Protein AF-A0A432FHL4-F1 (afdb_monomer)

Mean predicted aligned error: 8.19 Å

Nearest PDB structures (foldseek):
  2w2u-assembly1_A  TM=5.628E-01  e=1.021E+00  Sulfolobus acidocaldarius
  7c1i-assembly2_E  TM=6.265E-01  e=2.324E+00  Pseudomonas aeruginosa
  2yhc-assembly1_A  TM=8.343E-01  e=8.231E+00  Escherichia coli BL21(DE3)
  2xev-assembly1_A  TM=6.695E-01  e=6.392E+00  Xanthomonas campestris

Solvent-accessible surface area (backbone atoms only — not comparable to full-atom values): 3695 Å² total; per-residue (Å²): 114,75,71,58,56,53,52,53,53,53,53,54,53,50,52,52,54,52,48,49,64,72,42,44,66,37,52,50,27,46,77,68,67,38,31,66,59,19,21,54,44,22,48,51,52,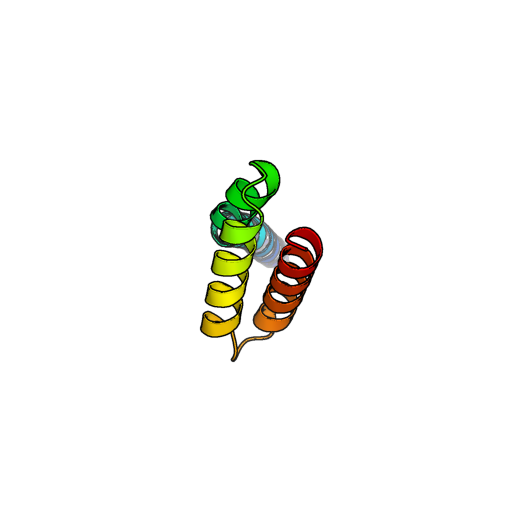17,63,76,29,60,95,41,81,63,15,57,57,26,48,51,52,19,51,52,22,46,63,71,59,107

Structure (mmCIF, N/CA/C/O backbone):
data_AF-A0A432FHL4-F1
#
_entry.id   AF-A0A432FHL4-F1
#
loop_
_atom_site.group_PDB
_atom_site.id
_atom_site.type_symbol
_atom_site.label_atom_id
_atom_site.label_alt_id
_atom_site.label_comp_id
_atom_site.label_asym_id
_atom_site.label_entity_id
_atom_site.label_seq_id
_atom_site.pdbx_PDB_ins_code
_atom_site.Cartn_x
_atom_site.Cartn_y
_atom_site.Cartn_z
_atom_site.occupancy
_atom_site.B_iso_or_equiv
_atom_site.auth_seq_id
_atom_site.auth_comp_id
_atom_site.auth_asym_id
_atom_site.auth_atom_id
_atom_site.pdbx_PDB_model_num
ATOM 1 N N . MET A 1 1 ? -25.483 26.581 15.980 1.00 52.38 1 MET A N 1
ATOM 2 C CA . MET A 1 1 ? -25.448 26.315 14.521 1.00 52.38 1 MET A CA 1
ATOM 3 C C . MET A 1 1 ? -24.057 26.544 13.910 1.00 52.38 1 MET A C 1
ATOM 5 O O . MET A 1 1 ? -23.498 25.583 13.410 1.00 52.38 1 MET A O 1
ATOM 9 N N . ARG A 1 2 ? -23.423 27.727 14.039 1.00 58.00 2 ARG A N 1
ATOM 10 C CA . ARG A 1 2 ? -22.042 27.990 13.539 1.00 58.00 2 ARG A CA 1
ATOM 11 C C . ARG A 1 2 ? -20.953 27.039 14.070 1.00 58.00 2 ARG A C 1
ATOM 13 O O . ARG A 1 2 ? -20.096 26.613 13.311 1.00 58.00 2 ARG A O 1
ATOM 20 N N . SER A 1 3 ? -21.008 26.665 15.350 1.00 58.91 3 SER A N 1
ATOM 21 C CA . SER A 1 3 ? -19.976 25.826 15.989 1.00 58.91 3 SER A CA 1
ATOM 22 C C . SER A 1 3 ? -19.957 24.366 15.487 1.00 58.91 3 SER A C 1
ATOM 24 O O . SER A 1 3 ? -18.895 23.760 15.387 1.00 58.91 3 SER A O 1
ATOM 26 N N . VAL A 1 4 ? -21.109 23.827 15.064 1.00 62.22 4 VAL A N 1
ATOM 27 C CA . VAL A 1 4 ? -21.222 22.457 14.523 1.00 62.22 4 VAL A CA 1
ATOM 28 C C . VAL A 1 4 ? -20.625 22.363 13.114 1.00 62.22 4 VAL A C 1
ATOM 30 O O . VAL A 1 4 ? -19.915 21.405 12.821 1.00 62.22 4 VAL A O 1
ATOM 33 N N . CYS A 1 5 ? -20.818 23.383 12.266 1.00 65.38 5 CYS A N 1
ATOM 34 C CA . CYS A 1 5 ? -20.174 23.439 10.945 1.00 65.38 5 CYS A CA 1
ATOM 35 C C . CYS A 1 5 ? -18.643 23.418 11.037 1.00 65.38 5 CYS A C 1
ATOM 37 O O . CYS A 1 5 ? -17.994 22.768 10.223 1.00 65.38 5 CYS A O 1
ATOM 39 N N . HIS A 1 6 ? -18.058 24.092 12.032 1.00 64.44 6 HIS A N 1
ATOM 40 C CA . HIS A 1 6 ? -16.605 24.096 12.216 1.00 64.44 6 HIS A CA 1
ATOM 41 C C . HIS A 1 6 ? -16.068 22.727 12.650 1.00 64.44 6 HIS A C 1
ATOM 43 O O . HIS A 1 6 ? -15.030 22.300 12.152 1.00 64.44 6 HIS A O 1
ATOM 49 N N . LEU A 1 7 ? -16.795 22.010 13.510 1.00 66.38 7 LEU A N 1
ATOM 50 C CA . LEU A 1 7 ? -16.437 20.649 13.919 1.00 66.38 7 LEU A CA 1
ATOM 51 C C . LEU A 1 7 ? -16.451 19.670 12.739 1.00 66.38 7 LEU A C 1
ATOM 53 O O . LEU A 1 7 ? -15.497 18.917 12.556 1.00 66.38 7 LEU A O 1
ATOM 57 N N . VAL A 1 8 ? -17.486 19.728 11.898 1.00 70.94 8 VAL A N 1
ATOM 58 C CA . VAL A 1 8 ? -17.590 18.884 10.696 1.00 70.94 8 VAL A CA 1
ATOM 59 C C . VAL A 1 8 ? -16.453 19.179 9.713 1.00 70.94 8 VAL A C 1
ATOM 61 O O . VAL A 1 8 ? -15.846 18.252 9.184 1.00 70.94 8 VAL A O 1
ATOM 64 N N . PHE A 1 9 ? -16.105 20.453 9.513 1.00 70.38 9 PHE A N 1
ATOM 65 C CA . PHE A 1 9 ? -15.012 20.847 8.621 1.00 70.38 9 PHE A CA 1
ATOM 66 C C . PHE A 1 9 ? -13.648 20.318 9.095 1.00 70.38 9 PHE A C 1
ATOM 68 O O . PHE A 1 9 ? -12.873 19.794 8.298 1.00 70.38 9 PHE A O 1
ATOM 75 N N . VAL A 1 10 ? -13.374 20.375 10.402 1.00 69.12 10 VAL A N 1
ATOM 76 C CA . VAL A 1 10 ? -12.134 19.837 10.990 1.00 69.12 10 VAL A CA 1
ATOM 77 C C . VAL A 1 10 ? -12.079 18.305 10.899 1.00 69.12 10 VAL A C 1
ATOM 79 O O . VAL A 1 10 ? -11.020 17.749 10.600 1.00 69.12 10 VAL A O 1
ATOM 82 N N . LEU A 1 11 ? -13.209 17.615 11.086 1.00 66.19 11 LEU A N 1
ATOM 83 C CA . LEU A 1 11 ? -13.318 16.156 10.925 1.00 66.19 11 LEU A CA 1
ATOM 84 C C . LEU A 1 11 ? -13.073 15.706 9.473 1.00 66.19 11 LEU A C 1
ATOM 86 O O . LEU A 1 11 ? -12.373 14.723 9.237 1.00 66.19 11 LEU A O 1
ATOM 90 N N . LEU A 1 12 ? -13.584 16.452 8.491 1.00 64.38 12 LE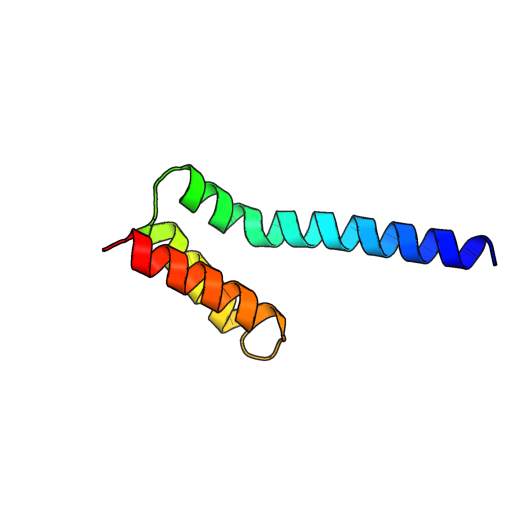U A N 1
ATOM 91 C CA . LEU A 1 12 ? -13.357 16.177 7.066 1.00 64.38 12 LEU A CA 1
ATOM 92 C C . LEU A 1 12 ? -11.881 16.359 6.671 1.00 64.38 12 LEU A C 1
ATOM 94 O O . LEU A 1 12 ? -11.316 15.524 5.964 1.00 64.38 12 LEU A O 1
ATOM 98 N N . LEU A 1 13 ? -11.235 17.422 7.160 1.00 63.75 13 LEU A N 1
ATOM 99 C CA . LEU A 1 13 ? -9.822 17.708 6.883 1.00 63.75 13 LEU A CA 1
ATOM 100 C C . LEU A 1 13 ? -8.880 16.672 7.515 1.00 63.75 13 LEU A C 1
ATOM 102 O O . LEU A 1 13 ? -7.910 16.246 6.886 1.00 63.75 13 LEU A O 1
ATOM 106 N N . THR A 1 14 ? -9.172 16.237 8.743 1.00 61.69 14 THR A N 1
ATOM 107 C CA . THR A 1 14 ? -8.371 15.214 9.438 1.00 61.69 14 THR A CA 1
ATOM 108 C C . THR A 1 14 ? -8.548 13.823 8.832 1.00 61.69 14 THR A C 1
ATOM 110 O O . THR A 1 14 ? -7.570 13.079 8.749 1.00 61.69 14 THR A O 1
ATOM 113 N N . GLY A 1 15 ? -9.739 13.496 8.320 1.00 60.50 15 GLY A N 1
ATOM 114 C CA . GLY A 1 15 ? -9.960 12.284 7.527 1.00 60.50 15 GLY A CA 1
ATOM 115 C C . GLY A 1 15 ? -9.091 12.239 6.265 1.00 60.50 15 GLY A C 1
ATOM 116 O O . GLY A 1 15 ? -8.480 11.212 5.977 1.00 60.50 15 GLY A O 1
ATOM 117 N N . CYS A 1 16 ? -8.949 13.368 5.563 1.00 62.69 16 CYS A N 1
ATOM 118 C CA . CYS A 1 16 ? -8.128 13.463 4.353 1.00 62.69 16 CYS A CA 1
ATOM 119 C C . CYS A 1 16 ? -6.626 13.262 4.648 1.00 62.69 16 CYS A C 1
ATOM 121 O O . CYS A 1 16 ? -5.958 12.472 3.981 1.00 62.69 16 CYS A O 1
ATOM 123 N N . ALA A 1 17 ? -6.104 13.900 5.703 1.00 59.91 17 ALA A N 1
ATOM 124 C CA . ALA A 1 17 ? -4.702 13.756 6.113 1.00 59.91 17 ALA A CA 1
ATOM 125 C C . ALA A 1 17 ? -4.381 12.356 6.674 1.00 59.91 17 ALA A C 1
ATOM 127 O O . ALA A 1 17 ? -3.328 11.779 6.386 1.00 59.91 17 ALA A O 1
ATOM 128 N N . SER A 1 18 ? -5.296 11.779 7.458 1.00 66.81 18 SER A N 1
ATOM 129 C CA . SER A 1 18 ? -5.137 10.420 7.983 1.00 66.81 18 SER A CA 1
ATOM 130 C C . SER A 1 18 ? -5.161 9.379 6.860 1.00 66.81 18 SER A C 1
ATOM 132 O O . SER A 1 18 ? -4.354 8.450 6.870 1.00 66.81 18 SER A O 1
ATOM 134 N N . TYR A 1 19 ? -6.011 9.569 5.848 1.00 65.25 19 TYR A N 1
ATOM 135 C CA . TYR A 1 19 ? -6.079 8.682 4.689 1.00 65.25 19 TYR A CA 1
ATOM 136 C C . TYR A 1 19 ? -4.820 8.766 3.813 1.00 65.25 19 TYR A C 1
ATOM 138 O O . TYR A 1 19 ? -4.244 7.737 3.453 1.00 65.25 19 TYR A O 1
ATOM 146 N N . GLU A 1 20 ? -4.337 9.978 3.524 1.00 66.69 20 GLU A N 1
ATOM 147 C CA . GLU A 1 20 ? -3.075 10.190 2.800 1.00 66.69 20 GLU A CA 1
ATOM 148 C C . GLU A 1 20 ? -1.882 9.555 3.524 1.00 66.69 20 GLU A C 1
ATOM 150 O O . GLU A 1 20 ? -1.059 8.885 2.899 1.00 66.69 20 GLU A O 1
ATOM 155 N N . SER A 1 21 ? -1.796 9.708 4.849 1.00 65.31 21 SER A N 1
ATOM 156 C CA . SER A 1 21 ? -0.698 9.112 5.619 1.00 65.31 21 SER A CA 1
ATOM 157 C C . SER A 1 21 ? -0.748 7.579 5.632 1.00 65.31 21 SER A C 1
ATOM 159 O O . SER A 1 21 ? 0.294 6.936 5.491 1.00 65.31 21 SER A O 1
ATOM 161 N N . GLN A 1 22 ? -1.944 6.983 5.725 1.00 71.44 22 GLN A N 1
ATOM 162 C CA . GLN A 1 22 ? -2.127 5.527 5.697 1.00 71.44 22 GLN A CA 1
ATOM 163 C C . GLN A 1 22 ? -1.834 4.919 4.320 1.00 71.44 22 GLN A C 1
ATOM 165 O O . GLN A 1 22 ? -1.314 3.808 4.239 1.00 71.44 22 GLN A O 1
ATOM 170 N N . THR A 1 23 ? -2.127 5.642 3.238 1.00 78.94 23 THR A N 1
ATOM 171 C CA . THR A 1 23 ? -1.936 5.157 1.860 1.00 78.94 23 THR A CA 1
ATOM 172 C C . THR A 1 23 ? -0.603 5.576 1.238 1.00 78.94 23 THR A C 1
ATOM 174 O O . THR A 1 23 ? -0.207 5.030 0.209 1.00 78.94 23 THR A O 1
ATOM 177 N N . GLY A 1 24 ? 0.147 6.490 1.859 1.00 82.44 24 GLY A N 1
ATOM 178 C CA . GLY A 1 24 ? 1.378 7.044 1.291 1.00 82.44 24 GLY A CA 1
ATOM 179 C C . GLY A 1 24 ? 2.477 6.012 1.014 1.00 82.44 24 GLY A C 1
ATOM 180 O O . GLY A 1 24 ? 3.208 6.132 0.032 1.00 82.44 24 GLY A O 1
ATOM 181 N N . SER A 1 25 ? 2.596 4.964 1.833 1.00 83.94 25 SER A N 1
ATOM 182 C CA . SER A 1 25 ? 3.554 3.871 1.604 1.00 83.94 25 SER A CA 1
ATOM 183 C C . SER A 1 25 ? 3.206 3.054 0.357 1.00 83.94 25 SER A C 1
ATOM 185 O O . SER A 1 25 ? 4.076 2.843 -0.489 1.00 83.94 25 SER A O 1
ATOM 187 N N . PHE A 1 26 ? 1.937 2.668 0.212 1.00 87.50 26 PHE A N 1
ATOM 188 C CA . PHE A 1 26 ? 1.412 1.993 -0.973 1.00 87.50 26 PHE A CA 1
ATOM 189 C C . PHE A 1 26 ? 1.581 2.865 -2.219 1.00 87.50 26 PHE A C 1
ATOM 191 O O . PHE A 1 26 ? 2.167 2.428 -3.205 1.00 87.50 26 PHE A O 1
ATOM 198 N N . ARG A 1 27 ? 1.156 4.131 -2.146 1.00 86.25 27 ARG A N 1
ATOM 199 C CA . ARG A 1 27 ? 1.159 5.061 -3.281 1.00 86.25 27 ARG A CA 1
ATOM 200 C C . ARG A 1 27 ? 2.569 5.361 -3.784 1.00 86.25 27 ARG A C 1
ATOM 202 O O . ARG A 1 27 ? 2.773 5.464 -4.988 1.00 86.25 27 ARG A O 1
ATOM 209 N N . ARG A 1 28 ? 3.561 5.438 -2.890 1.00 89.00 28 ARG A N 1
ATOM 210 C CA . ARG A 1 28 ? 4.978 5.544 -3.279 1.00 89.00 28 ARG A CA 1
ATOM 211 C C . ARG A 1 28 ? 5.482 4.292 -3.993 1.00 89.00 28 ARG A C 1
ATOM 213 O O . ARG A 1 28 ? 6.153 4.430 -5.006 1.00 89.00 28 ARG A O 1
ATOM 220 N N . ALA A 1 29 ? 5.159 3.097 -3.492 1.00 89.19 29 ALA A N 1
ATOM 221 C CA . ALA A 1 29 ? 5.561 1.847 -4.140 1.00 89.19 29 ALA A CA 1
ATOM 222 C C . ALA A 1 29 ? 4.896 1.687 -5.516 1.00 89.19 29 ALA A C 1
ATOM 224 O O . ALA A 1 29 ? 5.564 1.333 -6.482 1.00 89.19 29 ALA A O 1
ATOM 225 N N . TRP A 1 30 ? 3.609 2.026 -5.610 1.00 88.50 30 TRP A N 1
ATOM 226 C CA . TRP A 1 30 ? 2.843 2.013 -6.852 1.00 88.50 30 TRP A CA 1
ATOM 227 C C . TRP A 1 30 ? 3.403 2.997 -7.884 1.00 88.50 30 TRP A C 1
ATOM 229 O O . TRP A 1 30 ? 3.789 2.599 -8.979 1.00 88.50 30 TRP A O 1
ATOM 239 N N . ASN A 1 31 ? 3.517 4.278 -7.517 1.00 89.19 31 ASN A N 1
ATOM 240 C CA . ASN A 1 31 ? 4.014 5.325 -8.415 1.00 89.19 31 ASN A CA 1
ATOM 241 C C . ASN A 1 31 ? 5.496 5.142 -8.772 1.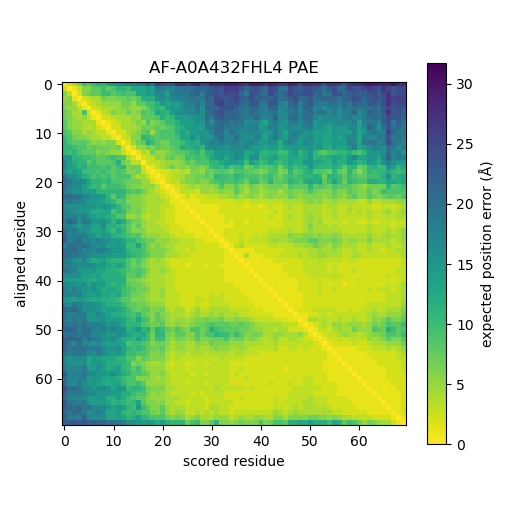00 89.19 31 ASN A C 1
ATOM 243 O O . ASN A 1 31 ? 5.928 5.590 -9.828 1.00 89.19 31 ASN A O 1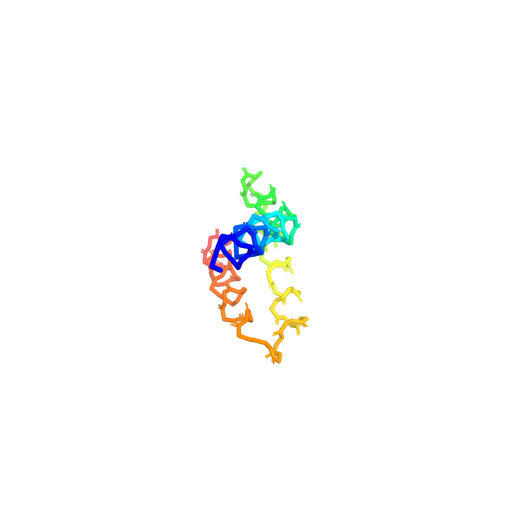
ATOM 247 N N . GLY A 1 32 ? 6.273 4.494 -7.901 1.00 89.25 32 GLY A N 1
ATOM 248 C CA . GLY A 1 32 ? 7.667 4.140 -8.158 1.00 89.25 32 GLY A CA 1
ATOM 249 C C . GLY A 1 32 ? 7.849 2.920 -9.067 1.00 89.25 32 GLY A C 1
ATOM 250 O O . GLY A 1 32 ? 8.987 2.569 -9.358 1.00 89.25 32 GLY A O 1
ATOM 251 N N . GLY A 1 33 ? 6.766 2.257 -9.493 1.00 87.19 33 GLY A N 1
ATOM 252 C CA . GLY A 1 33 ? 6.818 1.061 -10.341 1.00 87.19 33 GLY A CA 1
ATOM 253 C C . GLY A 1 33 ? 7.141 -0.240 -9.595 1.00 87.19 33 GLY A C 1
ATOM 254 O O . GLY A 1 33 ? 7.224 -1.301 -10.209 1.00 87.19 33 GLY A O 1
ATOM 255 N N . SER A 1 34 ? 7.272 -0.201 -8.267 1.00 90.62 34 SER A N 1
ATOM 256 C CA . SER A 1 34 ? 7.498 -1.378 -7.421 1.00 90.62 34 SER A CA 1
ATOM 257 C C . SER A 1 34 ? 6.184 -2.117 -7.146 1.00 90.62 34 SER A C 1
ATOM 259 O O . SER A 1 34 ? 5.732 -2.211 -6.003 1.00 90.62 34 SER A O 1
ATOM 261 N N . ILE A 1 35 ? 5.560 -2.660 -8.195 1.00 90.75 35 ILE A N 1
ATOM 262 C CA . ILE A 1 35 ? 4.216 -3.258 -8.132 1.00 90.75 35 ILE A CA 1
ATOM 263 C C . ILE A 1 35 ? 4.140 -4.428 -7.140 1.00 90.75 35 ILE A C 1
ATOM 265 O O . ILE A 1 35 ? 3.213 -4.501 -6.335 1.00 90.75 35 ILE A O 1
ATOM 269 N N . GLY A 1 36 ? 5.158 -5.295 -7.106 1.00 87.56 36 GLY A N 1
ATOM 270 C CA . GLY A 1 36 ? 5.225 -6.385 -6.126 1.00 87.56 36 GLY A CA 1
ATOM 271 C C . GLY A 1 36 ? 5.263 -5.880 -4.678 1.00 87.56 36 GLY A C 1
ATOM 272 O O . GLY A 1 36 ? 4.590 -6.423 -3.804 1.00 87.56 36 GLY A O 1
ATOM 273 N N . GLN A 1 37 ? 5.985 -4.787 -4.416 1.00 89.25 37 GLN A N 1
ATOM 274 C CA . GLN A 1 37 ? 6.020 -4.160 -3.094 1.00 89.25 37 GLN A CA 1
ATOM 275 C C . GLN A 1 37 ? 4.675 -3.505 -2.749 1.00 89.25 37 GLN A C 1
ATOM 277 O O . GLN A 1 37 ? 4.216 -3.619 -1.612 1.00 89.25 37 GLN A O 1
ATOM 282 N N . ALA A 1 38 ? 4.017 -2.873 -3.724 1.00 90.19 38 ALA A N 1
ATOM 283 C CA . ALA A 1 38 ? 2.678 -2.315 -3.556 1.00 90.19 38 ALA A CA 1
ATOM 284 C C . ALA A 1 38 ? 1.656 -3.411 -3.199 1.00 90.19 38 ALA A C 1
ATOM 286 O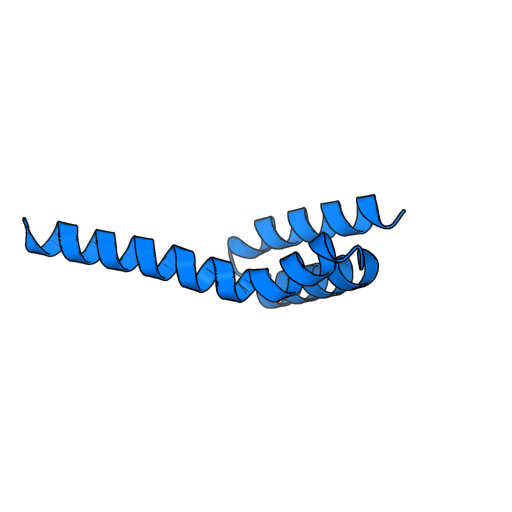 O . ALA A 1 38 ? 0.899 -3.247 -2.242 1.00 90.19 38 ALA A O 1
ATOM 287 N N . ALA A 1 39 ? 1.705 -4.568 -3.869 1.00 88.94 39 ALA A N 1
ATOM 288 C CA . ALA A 1 39 ? 0.849 -5.716 -3.566 1.00 88.94 39 ALA A CA 1
ATOM 289 C C . ALA A 1 39 ? 1.070 -6.250 -2.141 1.00 88.94 39 ALA A C 1
ATOM 291 O O . ALA A 1 39 ? 0.107 -6.529 -1.426 1.00 88.94 39 ALA A O 1
ATOM 292 N N . GLN A 1 40 ? 2.325 -6.342 -1.688 1.00 90.25 40 GLN A N 1
ATOM 293 C CA . GLN A 1 40 ? 2.657 -6.771 -0.322 1.00 90.25 40 GLN A CA 1
ATOM 294 C C . GLN A 1 40 ? 2.143 -5.786 0.739 1.00 90.25 40 GLN A C 1
ATOM 296 O O . GLN A 1 40 ? 1.619 -6.204 1.775 1.00 90.25 40 GLN A O 1
ATOM 301 N N . ILE A 1 41 ? 2.261 -4.478 0.487 1.00 89.88 41 ILE A N 1
ATOM 302 C CA . ILE A 1 41 ? 1.743 -3.438 1.385 1.00 89.88 41 ILE A CA 1
ATOM 303 C C . ILE A 1 41 ? 0.216 -3.515 1.451 1.00 89.88 41 ILE A C 1
ATOM 305 O O . ILE A 1 41 ? -0.328 -3.610 2.549 1.00 89.88 41 ILE A O 1
ATOM 309 N N . ALA A 1 42 ? -0.468 -3.554 0.306 1.00 89.12 42 ALA A N 1
ATOM 310 C CA . ALA A 1 42 ? -1.925 -3.644 0.262 1.00 89.12 42 ALA A CA 1
ATOM 311 C C . ALA A 1 42 ? -2.445 -4.922 0.941 1.00 89.12 42 ALA A C 1
ATOM 313 O O . ALA A 1 42 ? -3.378 -4.854 1.735 1.00 89.12 42 ALA A O 1
ATOM 314 N N . SER A 1 43 ? -1.779 -6.064 0.734 1.00 88.31 43 SER A N 1
ATOM 315 C CA . SER A 1 43 ? -2.114 -7.332 1.404 1.00 88.31 43 SER A CA 1
ATOM 316 C C . SER A 1 43 ? -2.023 -7.235 2.925 1.00 88.31 43 SER A C 1
ATOM 318 O O . SER A 1 43 ? -2.900 -7.702 3.652 1.00 88.31 43 SER A O 1
ATOM 320 N N . ARG A 1 44 ? -0.956 -6.603 3.423 1.00 89.38 44 ARG A N 1
ATOM 321 C CA . ARG A 1 44 ? -0.745 -6.401 4.858 1.00 89.38 44 ARG A CA 1
ATOM 322 C C . ARG A 1 44 ? -1.802 -5.474 5.451 1.00 89.38 44 ARG A C 1
ATOM 324 O O . ARG A 1 44 ? -2.301 -5.737 6.541 1.00 89.38 44 ARG A O 1
ATOM 331 N N . GLU A 1 45 ? -2.115 -4.386 4.759 1.00 89.19 45 GLU A N 1
ATOM 332 C CA . GLU A 1 45 ? -3.087 -3.394 5.213 1.00 89.19 45 GLU A CA 1
ATOM 333 C C . GLU A 1 45 ? -4.532 -3.918 5.142 1.00 89.19 45 GLU A C 1
ATOM 335 O O . GLU A 1 45 ? -5.318 -3.612 6.040 1.00 89.19 45 GLU A O 1
ATOM 340 N N . ALA A 1 46 ? -4.849 -4.778 4.168 1.00 86.88 46 ALA A N 1
ATOM 341 C CA . ALA A 1 46 ? -6.111 -5.513 4.106 1.00 86.88 46 ALA A CA 1
ATOM 342 C C . ALA A 1 46 ? -6.267 -6.462 5.304 1.00 86.88 46 ALA A C 1
ATOM 344 O O . ALA A 1 46 ? -7.290 -6.427 5.981 1.00 86.88 46 ALA A O 1
ATOM 345 N N . GLY A 1 47 ? -5.226 -7.236 5.635 1.00 85.62 47 GLY A N 1
ATOM 346 C CA . GLY A 1 47 ? -5.243 -8.126 6.801 1.00 85.62 47 GLY A CA 1
ATOM 347 C C . GLY A 1 47 ? -5.385 -7.376 8.130 1.00 85.62 47 GLY A C 1
ATOM 348 O O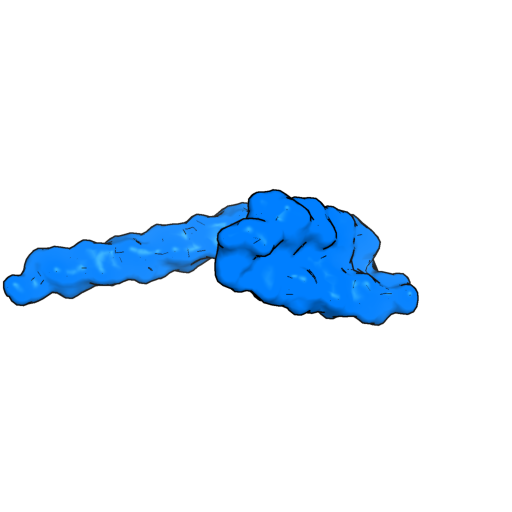 . GLY A 1 47 ? -6.187 -7.758 8.974 1.00 85.62 47 GLY A O 1
ATOM 349 N N . LYS A 1 48 ? -4.663 -6.260 8.307 1.00 86.06 48 LYS A N 1
ATOM 350 C CA . LYS A 1 48 ? -4.759 -5.427 9.522 1.00 86.06 48 LYS A CA 1
ATOM 351 C C . LYS A 1 48 ? -6.132 -4.790 9.720 1.00 86.06 48 LYS A C 1
ATOM 353 O O . LYS A 1 48 ? -6.518 -4.542 10.857 1.00 86.06 48 LYS A O 1
ATOM 358 N N . ARG A 1 49 ? -6.830 -4.458 8.631 1.00 84.25 49 ARG A N 1
ATOM 359 C CA . ARG A 1 49 ? -8.147 -3.807 8.673 1.00 84.25 49 ARG A CA 1
ATOM 360 C C . ARG A 1 49 ? -9.294 -4.770 8.397 1.00 84.25 49 ARG A C 1
ATOM 362 O O . ARG A 1 49 ? -10.395 -4.279 8.192 1.00 84.25 49 ARG A O 1
ATOM 369 N N . SER A 1 50 ? -9.063 -6.088 8.415 1.00 78.50 50 SER A N 1
ATOM 370 C CA . SER A 1 50 ? -10.041 -7.119 8.021 1.00 78.50 50 SER A CA 1
ATOM 371 C C . SER A 1 50 ? -11.400 -6.985 8.720 1.00 78.50 50 SER A C 1
ATOM 373 O O . SER A 1 50 ? -12.423 -7.310 8.125 1.00 78.50 50 SER A O 1
ATOM 375 N N . ASP A 1 51 ? -11.420 -6.452 9.943 1.00 81.31 51 ASP A N 1
ATOM 376 C CA . ASP A 1 51 ? -12.635 -6.264 10.746 1.00 81.31 51 ASP A CA 1
ATOM 377 C C . ASP A 1 51 ? -13.306 -4.888 10.538 1.00 81.31 51 ASP A C 1
ATOM 379 O O . ASP A 1 51 ? -14.275 -4.542 11.213 1.00 81.31 51 ASP A O 1
ATOM 383 N N . SER A 1 52 ? -12.793 -4.075 9.609 1.00 81.38 52 SER A N 1
ATOM 384 C CA . SER A 1 52 ? -13.281 -2.735 9.275 1.00 81.38 52 SER A CA 1
ATOM 385 C C . SER A 1 52 ? -13.755 -2.661 7.826 1.00 81.38 52 SER A C 1
ATOM 387 O O . SER A 1 52 ? -13.261 -3.348 6.933 1.00 81.38 52 SER A O 1
ATOM 389 N N . ARG A 1 53 ? -14.677 -1.730 7.559 1.00 80.38 53 ARG A N 1
ATOM 390 C CA . ARG A 1 53 ? -15.158 -1.417 6.206 1.00 80.38 53 ARG A CA 1
ATOM 391 C C . ARG A 1 53 ? -14.022 -0.998 5.262 1.00 80.38 53 ARG A C 1
ATOM 393 O O . ARG A 1 53 ? -14.119 -1.214 4.055 1.00 80.38 53 ARG A O 1
ATOM 400 N N . ASP A 1 54 ? -12.935 -0.468 5.816 1.00 79.31 54 ASP A N 1
ATOM 401 C CA . ASP A 1 54 ? -11.739 -0.074 5.068 1.00 79.31 54 ASP A CA 1
ATOM 402 C C . ASP A 1 54 ? -11.001 -1.268 4.441 1.00 79.31 54 ASP A C 1
ATOM 404 O O . ASP A 1 54 ? -10.269 -1.076 3.469 1.00 79.31 54 ASP A O 1
ATOM 408 N N . ALA A 1 55 ? -11.204 -2.501 4.929 1.00 82.44 55 ALA A N 1
ATOM 409 C CA . ALA A 1 55 ? -10.626 -3.695 4.307 1.00 82.44 55 ALA A CA 1
ATOM 410 C C . ALA A 1 55 ? -11.018 -3.831 2.837 1.00 82.44 55 ALA A C 1
ATOM 412 O O . ALA A 1 55 ? -10.187 -4.227 2.026 1.00 82.44 55 ALA A O 1
ATOM 413 N N . VAL A 1 56 ? -12.253 -3.465 2.475 1.00 87.25 56 VAL A N 1
ATOM 414 C CA . VAL A 1 56 ? -12.738 -3.569 1.091 1.00 87.25 56 VAL A CA 1
ATOM 415 C C . VAL A 1 56 ? -11.884 -2.724 0.152 1.00 87.25 56 VAL A C 1
ATOM 417 O O . VAL A 1 56 ? -11.490 -3.201 -0.909 1.00 87.25 56 VAL A O 1
ATOM 420 N N . VAL A 1 57 ? -11.545 -1.497 0.555 1.00 88.19 57 VAL A N 1
ATOM 421 C CA . VAL A 1 57 ? -10.675 -0.618 -0.238 1.00 88.19 57 VAL A CA 1
ATOM 422 C C . VAL A 1 57 ? -9.297 -1.256 -0.393 1.00 88.19 57 VAL A C 1
ATOM 424 O O . VAL A 1 57 ? -8.794 -1.369 -1.505 1.00 88.19 57 VAL A O 1
ATOM 427 N N . TRP A 1 58 ? -8.718 -1.772 0.691 1.00 90.62 58 TRP A N 1
ATOM 428 C CA . TRP A 1 58 ? -7.405 -2.416 0.634 1.00 90.62 58 TRP A CA 1
ATOM 429 C C . TRP A 1 58 ? -7.378 -3.705 -0.195 1.00 90.62 58 TRP A C 1
ATOM 431 O O . TRP A 1 58 ? -6.374 -3.967 -0.855 1.00 90.62 58 TRP A O 1
ATOM 441 N N . PHE A 1 59 ? -8.466 -4.478 -0.229 1.00 90.19 59 PHE A N 1
ATOM 442 C CA . PHE A 1 59 ? -8.593 -5.625 -1.130 1.00 90.19 59 PHE A CA 1
ATOM 443 C C . PHE A 1 59 ? -8.663 -5.204 -2.602 1.00 90.19 59 PHE A C 1
ATOM 445 O O . PHE A 1 59 ? -8.086 -5.880 -3.453 1.00 90.19 59 PHE A O 1
ATOM 452 N N . LEU A 1 60 ? -9.314 -4.079 -2.918 1.00 91.69 60 LEU A N 1
ATOM 453 C CA . LEU A 1 60 ? -9.325 -3.536 -4.280 1.00 91.69 60 LEU A CA 1
ATOM 454 C C . LEU A 1 60 ? -7.925 -3.087 -4.712 1.00 91.69 60 LEU A C 1
ATOM 456 O O . LEU A 1 60 ? -7.477 -3.456 -5.797 1.00 91.69 60 LEU A O 1
ATOM 460 N N . GLU A 1 61 ? -7.210 -2.366 -3.848 1.00 88.88 61 GLU A N 1
ATOM 461 C CA . GLU A 1 61 ? -5.824 -1.946 -4.102 1.00 88.88 61 GLU A CA 1
ATOM 462 C C . GLU A 1 61 ? -4.882 -3.154 -4.245 1.00 88.88 61 GLU A C 1
ATOM 464 O O . GLU A 1 61 ? -4.031 -3.196 -5.136 1.00 88.88 61 GLU A O 1
ATOM 469 N N . GLN A 1 62 ? -5.066 -4.185 -3.413 1.00 90.56 62 GLN A N 1
ATOM 470 C CA . GLN A 1 62 ? -4.338 -5.450 -3.520 1.00 90.56 62 GLN A CA 1
ATOM 471 C C . GLN A 1 62 ? -4.612 -6.128 -4.865 1.00 90.56 62 GLN A C 1
ATOM 473 O O . GLN A 1 62 ? -3.669 -6.527 -5.544 1.00 90.56 62 GLN A O 1
ATOM 478 N N . GLY A 1 63 ? -5.878 -6.247 -5.269 1.00 89.56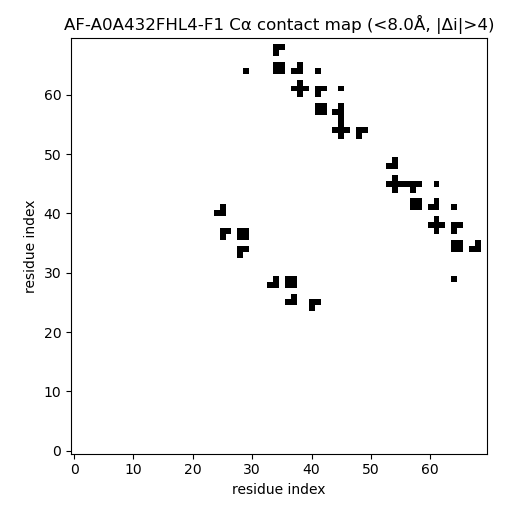 63 GLY A N 1
ATOM 479 C CA . GLY A 1 63 ? -6.262 -6.852 -6.542 1.00 89.56 63 GLY A CA 1
ATOM 480 C C . GLY A 1 63 ? -5.71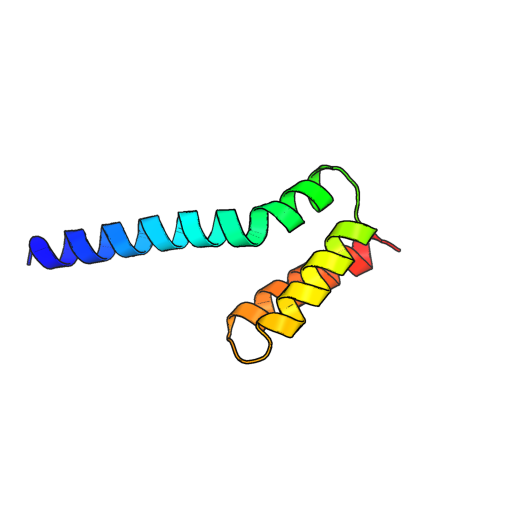5 -6.084 -7.747 1.00 89.56 63 GLY A C 1
ATOM 481 O O . GLY A 1 63 ? -5.223 -6.699 -8.692 1.00 89.56 63 GLY A O 1
ATOM 482 N N . ALA A 1 64 ? -5.731 -4.750 -7.697 1.00 90.38 64 ALA A N 1
ATOM 483 C CA . ALA A 1 64 ? -5.120 -3.900 -8.715 1.00 90.38 64 ALA A CA 1
ATOM 484 C C . ALA A 1 64 ? -3.604 -4.132 -8.808 1.00 90.38 64 ALA A C 1
ATOM 486 O O . ALA A 1 64 ? -3.072 -4.274 -9.908 1.00 90.38 64 ALA A O 1
ATOM 487 N N . ALA A 1 65 ? -2.923 -4.237 -7.664 1.00 88.81 65 ALA A N 1
ATOM 488 C CA . ALA A 1 65 ? -1.487 -4.499 -7.607 1.00 88.81 65 ALA A CA 1
ATOM 489 C C . ALA A 1 65 ? -1.117 -5.894 -8.090 1.00 88.81 65 ALA A C 1
ATOM 491 O O . ALA A 1 65 ? -0.179 -6.033 -8.864 1.00 88.81 65 ALA A O 1
ATOM 492 N N . LEU A 1 66 ? -1.871 -6.917 -7.697 1.00 88.62 66 LEU A N 1
ATOM 493 C CA . LEU A 1 66 ? -1.656 -8.280 -8.172 1.00 88.62 66 LEU A CA 1
ATOM 494 C C . LEU A 1 66 ? -1.903 -8.386 -9.680 1.00 88.62 66 LEU A C 1
ATOM 496 O O . LEU A 1 66 ? -1.072 -8.943 -10.384 1.00 88.62 66 LEU A O 1
ATOM 500 N N . ARG A 1 67 ? -2.973 -7.771 -10.201 1.00 89.94 67 ARG A N 1
ATOM 501 C CA . ARG A 1 67 ? -3.222 -7.705 -11.650 1.00 89.94 67 ARG A CA 1
ATOM 502 C C . ARG A 1 67 ? -2.085 -7.005 -12.396 1.00 89.94 67 ARG A C 1
ATOM 504 O O . ARG A 1 67 ? -1.730 -7.427 -13.488 1.00 89.94 67 ARG A O 1
ATOM 511 N N . ALA A 1 68 ? -1.559 -5.914 -11.848 1.00 87.81 68 ALA A N 1
ATOM 512 C CA . ALA A 1 68 ? -0.455 -5.187 -12.466 1.00 87.81 68 ALA A CA 1
ATOM 513 C C . ALA A 1 68 ? 0.886 -5.938 -12.355 1.00 87.81 68 ALA A C 1
ATOM 515 O O . ALA A 1 68 ? 1.799 -5.653 -13.126 1.00 87.81 68 ALA A O 1
ATOM 516 N N . ALA A 1 69 ? 1.020 -6.869 -11.405 1.00 82.06 69 ALA A N 1
ATOM 517 C CA . ALA A 1 69 ? 2.231 -7.661 -11.207 1.00 82.06 69 ALA A CA 1
ATOM 518 C C . ALA A 1 69 ? 2.393 -8.797 -12.234 1.00 82.06 69 ALA A C 1
ATOM 520 O O . ALA A 1 69 ? 3.528 -9.224 -12.450 1.00 82.06 69 ALA A O 1
ATOM 521 N N . GLY A 1 70 ? 1.300 -9.238 -12.875 1.00 71.19 70 GLY A N 1
ATOM 522 C CA . GLY A 1 70 ? 1.291 -10.311 -13.879 1.00 71.19 70 GLY A CA 1
ATOM 523 C C . GLY A 1 70 ? 0.425 -11.491 -13.477 1.00 71.19 70 GLY A C 1
ATOM 524 O O . GLY A 1 70 ? 0.750 -12.129 -12.452 1.00 71.19 70 GLY A O 1
#

Foldseek 3Di:
DVVVVVVVVVVVVVVVVVVCVLCVQLVCCVVVVVLVSSLVSLVVVLVVQVVDPCNVVSVVSNVVSVVSVD

Radius of gyration: 15.22 Å; Cα contacts (8 Å, |Δi|>4): 50; chains: 1; bounding box: 33×38×30 Å

Secondary structure (DSSP, 8-state):
-HHHHHHHHHHHHHHHHHHHH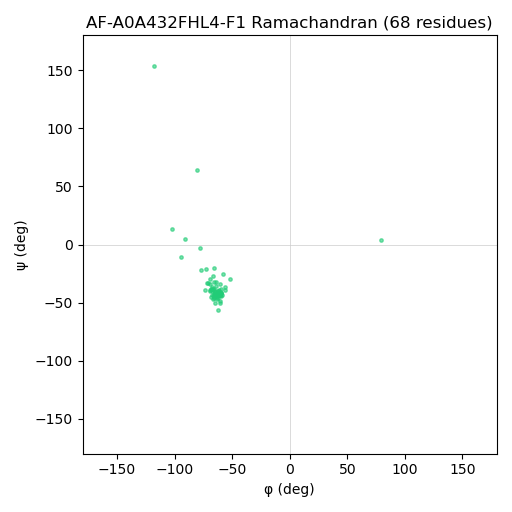HHHHHHHHHHTT-HHHHHHHHHHHHHHTTTSTHHHHHHHHHHHHHHHH-

Sequence (70 aa):
MRSVCHLVFVLLLTGCASYESQTGSFRRAWNGGSIGQAAQIASREAGKRSDSRDAVVWFLEQGAALRAAG

pLDDT: mean 79.71, std 11.32, range [52.38, 91.69]